Protein AF-A0A7C6J4P6-F1 (afdb_monomer_lite)

Structure (mmCIF, N/CA/C/O backbone):
data_AF-A0A7C6J4P6-F1
#
_entry.id   AF-A0A7C6J4P6-F1
#
loop_
_atom_site.group_PDB
_atom_site.id
_atom_site.type_symbol
_atom_site.label_atom_id
_atom_site.label_alt_id
_atom_site.label_comp_id
_atom_site.label_asym_id
_atom_site.label_entity_id
_atom_site.label_seq_id
_atom_site.pdbx_PDB_ins_code
_atom_site.Cartn_x
_atom_site.Cartn_y
_atom_site.Cartn_z
_atom_site.occupancy
_atom_site.B_iso_or_equiv
_atom_site.auth_seq_id
_atom_site.auth_comp_id
_atom_site.auth_asym_id
_atom_site.auth_atom_id
_atom_site.pdbx_PDB_model_num
ATOM 1 N N . MET A 1 1 ? 8.567 -26.786 -3.104 1.00 61.19 1 MET A N 1
ATOM 2 C CA . MET A 1 1 ? 7.946 -26.549 -1.776 1.00 61.19 1 MET A CA 1
ATOM 3 C C . MET A 1 1 ? 8.267 -25.174 -1.169 1.00 61.19 1 MET A C 1
ATOM 5 O O . MET A 1 1 ? 7.410 -24.637 -0.488 1.00 61.19 1 MET A O 1
ATOM 9 N N . LYS A 1 2 ? 9.433 -24.552 -1.432 1.00 57.03 2 LYS A N 1
ATOM 10 C CA . LYS A 1 2 ? 9.794 -23.225 -0.874 1.00 57.03 2 LYS A CA 1
ATOM 11 C C . LYS A 1 2 ? 8.973 -22.045 -1.435 1.00 57.03 2 LYS A C 1
ATOM 13 O O . LYS A 1 2 ? 8.594 -21.159 -0.684 1.00 57.03 2 LYS A O 1
ATOM 18 N N . VAL A 1 3 ? 8.641 -22.071 -2.730 1.00 62.59 3 VAL A N 1
ATOM 19 C CA . VAL A 1 3 ? 7.879 -20.997 -3.405 1.00 62.59 3 VAL A CA 1
ATOM 20 C C . VAL A 1 3 ? 6.439 -20.883 -2.877 1.00 62.59 3 VAL A C 1
ATOM 22 O O . VAL A 1 3 ? 5.953 -19.782 -2.653 1.00 62.59 3 VAL A O 1
ATOM 25 N N . THR A 1 4 ? 5.779 -22.004 -2.574 1.00 63.84 4 THR A N 1
ATOM 26 C CA . THR A 1 4 ? 4.411 -22.026 -2.021 1.00 63.84 4 THR A CA 1
ATOM 27 C C . THR A 1 4 ? 4.321 -21.367 -0.641 1.00 63.84 4 THR A C 1
ATOM 29 O O . THR A 1 4 ? 3.346 -20.678 -0.353 1.00 63.84 4 THR A O 1
ATOM 32 N N . LEU A 1 5 ? 5.349 -21.532 0.198 1.00 64.81 5 LEU A N 1
ATOM 33 C CA . LEU A 1 5 ? 5.398 -20.917 1.527 1.00 64.81 5 LEU A CA 1
ATOM 34 C C . LEU A 1 5 ? 5.576 -19.395 1.448 1.00 64.81 5 LEU A C 1
ATOM 36 O O . LEU A 1 5 ? 4.961 -18.673 2.226 1.00 64.81 5 LEU A O 1
ATOM 40 N N . LEU A 1 6 ? 6.360 -18.902 0.483 1.00 64.81 6 LEU A N 1
ATOM 41 C CA . LEU A 1 6 ? 6.545 -17.463 0.267 1.00 64.81 6 LEU A CA 1
ATOM 42 C C . LEU A 1 6 ? 5.252 -16.788 -0.203 1.00 64.81 6 LEU A C 1
ATOM 44 O O . LEU A 1 6 ? 4.872 -15.753 0.340 1.00 64.81 6 LEU A O 1
ATOM 48 N N . VAL A 1 7 ? 4.538 -17.409 -1.148 1.00 70.75 7 VAL A N 1
ATOM 49 C CA . VAL A 1 7 ? 3.240 -16.898 -1.618 1.00 70.75 7 VAL A CA 1
ATOM 50 C C . VAL A 1 7 ? 2.214 -16.922 -0.480 1.00 70.75 7 VAL A C 1
ATOM 52 O O . VAL A 1 7 ? 1.521 -15.932 -0.261 1.00 70.75 7 VAL A O 1
ATOM 55 N N . GLY A 1 8 ? 2.159 -18.004 0.304 1.00 74.56 8 GLY A N 1
ATOM 56 C CA . GLY A 1 8 ? 1.281 -18.098 1.475 1.00 74.56 8 GLY A CA 1
ATOM 57 C C . GLY A 1 8 ? 1.559 -17.024 2.534 1.00 74.56 8 GLY A C 1
ATOM 58 O O . GLY A 1 8 ? 0.622 -16.403 3.036 1.00 74.56 8 GLY A O 1
ATOM 59 N N . ASN A 1 9 ? 2.834 -16.746 2.823 1.00 78.19 9 ASN A N 1
ATOM 60 C CA . ASN A 1 9 ? 3.230 -15.701 3.771 1.00 78.19 9 ASN A CA 1
ATOM 61 C C . ASN A 1 9 ? 2.825 -14.298 3.308 1.00 78.19 9 ASN A C 1
ATOM 63 O O . ASN A 1 9 ? 2.409 -13.485 4.134 1.00 78.19 9 ASN A O 1
ATOM 67 N N . PHE A 1 10 ? 2.912 -14.015 2.006 1.00 78.69 10 PHE A N 1
ATOM 68 C CA . PHE A 1 10 ? 2.489 -12.728 1.461 1.00 78.69 10 PHE A CA 1
ATOM 69 C C . PHE A 1 10 ? 0.980 -12.512 1.641 1.00 78.69 10 PHE A C 1
ATOM 71 O O . PHE A 1 10 ? 0.562 -11.500 2.204 1.00 78.69 10 PHE A O 1
ATOM 78 N N . TRP A 1 11 ? 0.155 -13.499 1.273 1.00 80.00 11 TRP A N 1
ATOM 79 C CA . TRP A 1 11 ? -1.296 -13.427 1.484 1.00 80.00 11 TRP A CA 1
ATOM 80 C C . TRP A 1 11 ? -1.668 -13.318 2.967 1.00 80.00 11 TRP A C 1
ATOM 82 O O . TRP A 1 11 ? -2.553 -12.540 3.324 1.00 80.00 11 TRP A O 1
ATOM 92 N N . ALA A 1 12 ? -0.967 -14.036 3.849 1.00 82.94 12 ALA A N 1
ATOM 93 C CA . ALA A 1 12 ? -1.174 -13.934 5.292 1.00 82.94 12 ALA A CA 1
ATOM 94 C C . ALA A 1 12 ? -0.862 -12.525 5.825 1.00 82.94 12 ALA A C 1
ATOM 96 O O . ALA A 1 12 ? -1.615 -12.004 6.651 1.00 82.94 12 ALA A O 1
ATOM 97 N N . ALA A 1 13 ? 0.198 -11.883 5.323 1.00 81.81 13 ALA A N 1
ATOM 98 C CA . ALA A 1 13 ? 0.517 -10.500 5.658 1.00 81.81 13 ALA A CA 1
ATOM 99 C C . ALA A 1 13 ? -0.594 -9.548 5.189 1.00 81.81 13 ALA A C 1
ATOM 101 O O . ALA A 1 13 ? -1.096 -8.768 5.994 1.00 81.81 13 ALA A O 1
ATOM 102 N N . VAL A 1 14 ? -1.065 -9.659 3.944 1.00 81.94 14 VAL A N 1
ATOM 103 C CA . VAL A 1 14 ? -2.168 -8.819 3.433 1.00 81.94 14 VAL A CA 1
ATOM 104 C C . VAL A 1 14 ? -3.425 -8.961 4.298 1.00 81.94 14 VAL A C 1
ATOM 106 O O . VAL A 1 14 ? -4.020 -7.960 4.701 1.00 81.94 14 VAL A O 1
ATOM 109 N N . VAL A 1 15 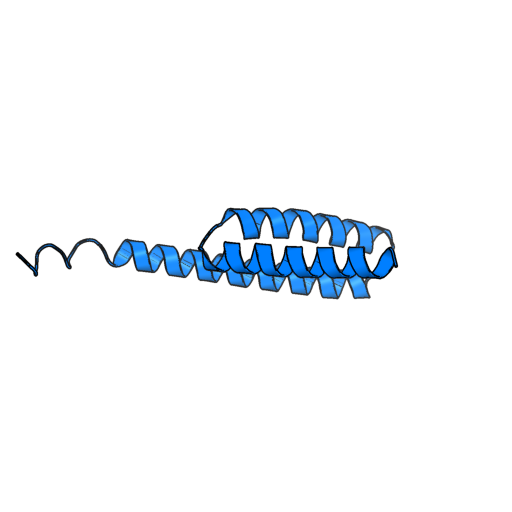? -3.797 -10.191 4.667 1.00 85.06 15 VAL A N 1
ATOM 110 C CA . VAL A 1 15 ? -4.941 -10.446 5.559 1.00 85.06 15 VAL A CA 1
ATOM 111 C C . VAL A 1 15 ? -4.706 -9.859 6.954 1.00 85.06 15 VAL A C 1
ATOM 113 O O . VAL A 1 15 ? -5.616 -9.260 7.529 1.00 85.06 15 VAL A O 1
ATOM 116 N N . PHE A 1 16 ? -3.497 -9.986 7.509 1.00 86.31 16 PHE A N 1
ATOM 117 C CA . PHE A 1 16 ? -3.150 -9.411 8.809 1.00 86.31 16 PHE A CA 1
ATOM 118 C C . PHE A 1 16 ? -3.269 -7.882 8.806 1.00 86.31 16 PHE A C 1
ATOM 120 O O . PHE A 1 16 ? -3.933 -7.318 9.681 1.00 86.31 16 PHE A O 1
ATOM 127 N N . PHE A 1 17 ? -2.688 -7.218 7.805 1.00 84.31 17 PHE A N 1
ATOM 128 C CA . PHE A 1 17 ? -2.801 -5.772 7.628 1.00 84.31 17 PHE A CA 1
ATOM 129 C C . PHE A 1 17 ? -4.270 -5.367 7.438 1.00 84.31 17 PHE A C 1
ATOM 131 O O . PHE A 1 17 ? -4.732 -4.453 8.116 1.00 84.31 17 PHE A O 1
ATOM 138 N N . GLY A 1 18 ? -5.050 -6.107 6.644 1.00 81.38 18 GLY A N 1
ATOM 139 C CA . GLY A 1 18 ? -6.489 -5.877 6.484 1.00 81.38 18 GLY A CA 1
ATOM 140 C C . GLY A 1 18 ? -7.269 -5.969 7.801 1.00 81.38 18 GLY A C 1
ATOM 141 O O . GLY A 1 18 ? -8.078 -5.093 8.109 1.00 81.38 18 GLY A O 1
ATOM 142 N N . LYS A 1 19 ? -6.988 -6.972 8.643 1.00 86.75 19 LYS A N 1
ATOM 143 C CA . LYS A 1 19 ? -7.602 -7.080 9.979 1.00 86.75 19 LYS A CA 1
ATOM 144 C C . LYS A 1 19 ? -7.240 -5.888 10.864 1.00 86.75 19 LYS A C 1
ATOM 146 O O . LYS A 1 19 ? -8.125 -5.311 11.490 1.00 86.75 19 LYS A O 1
ATOM 151 N N . LYS A 1 20 ? -5.969 -5.477 10.885 1.00 84.19 20 LYS A N 1
ATOM 152 C CA . LYS A 1 20 ? -5.519 -4.319 11.676 1.00 84.19 20 LYS A CA 1
ATOM 153 C C . LYS A 1 20 ? -6.056 -2.985 11.150 1.00 84.19 20 LYS A C 1
ATOM 155 O O . LYS A 1 20 ? -6.322 -2.090 11.949 1.00 84.19 20 LYS A O 1
ATOM 160 N N . ALA A 1 21 ? -6.283 -2.872 9.846 1.00 82.06 21 ALA A N 1
ATOM 161 C CA . ALA A 1 21 ? -6.955 -1.732 9.237 1.00 82.06 21 ALA A CA 1
ATOM 162 C C . ALA A 1 21 ? -8.427 -1.634 9.683 1.00 82.06 21 ALA A C 1
ATOM 164 O O . ALA A 1 21 ? -8.880 -0.541 10.021 1.00 82.06 21 ALA A O 1
ATOM 165 N N . LYS A 1 22 ? -9.143 -2.768 9.776 1.00 81.44 22 LYS A N 1
ATOM 166 C CA . LYS A 1 22 ? -10.521 -2.830 10.311 1.00 81.44 22 LYS A CA 1
ATOM 167 C C . LYS A 1 22 ? -10.610 -2.498 11.803 1.00 81.44 22 LYS A C 1
ATOM 169 O O . LYS A 1 22 ? -11.609 -1.941 12.231 1.00 81.44 22 LYS A O 1
ATOM 174 N N . GLU A 1 23 ? -9.563 -2.784 12.577 1.00 83.88 23 GLU A N 1
ATOM 175 C CA . GLU A 1 23 ? -9.429 -2.350 13.982 1.00 83.88 23 GLU A CA 1
ATOM 176 C C . GLU A 1 23 ? -9.161 -0.832 14.123 1.00 83.88 23 GLU A C 1
ATOM 178 O O . GLU A 1 23 ? -8.917 -0.342 15.222 1.00 83.88 23 GLU A O 1
ATOM 183 N N . GLY A 1 24 ? -9.138 -0.072 13.023 1.00 80.38 24 GLY A N 1
ATOM 184 C CA . GLY A 1 24 ? -8.948 1.377 13.038 1.00 80.38 24 GLY A CA 1
ATOM 185 C C . GLY A 1 24 ? -7.521 1.841 13.351 1.00 80.38 24 GLY A C 1
ATOM 186 O O . GLY A 1 24 ? -7.291 3.004 13.715 1.00 80.38 24 GLY A O 1
ATOM 187 N N . LYS A 1 25 ? -6.532 0.948 13.205 1.00 83.88 25 LYS A N 1
ATOM 188 C CA . LYS A 1 25 ? -5.123 1.258 13.470 1.00 83.88 25 LYS A CA 1
ATOM 189 C C . LYS A 1 25 ? -4.502 2.022 12.305 1.00 83.88 25 LYS A C 1
ATOM 191 O O . LYS A 1 25 ? -4.162 1.459 11.269 1.00 83.88 25 LYS A O 1
ATOM 196 N N . SER A 1 26 ? -4.284 3.316 12.512 1.00 79.81 26 SER A N 1
ATOM 197 C CA . SER A 1 26 ? -3.722 4.224 11.507 1.00 79.81 26 SER A CA 1
ATOM 198 C C . SER A 1 26 ? -2.281 3.877 11.090 1.00 79.81 26 SER A C 1
ATOM 200 O O . SER A 1 26 ? -1.910 4.166 9.956 1.00 79.81 26 SER A O 1
ATOM 202 N N . TRP A 1 27 ? -1.488 3.195 11.940 1.00 82.88 27 TRP A N 1
ATOM 203 C CA . TRP A 1 27 ? -0.109 2.798 11.592 1.00 82.88 27 TRP A CA 1
ATOM 204 C C . TRP A 1 27 ? -0.049 1.908 10.350 1.00 82.88 27 TRP A C 1
ATOM 206 O O . TRP A 1 27 ? 0.966 1.873 9.656 1.00 82.88 27 TRP A O 1
ATOM 216 N N . VAL A 1 28 ? -1.116 1.136 10.103 1.00 85.19 28 VAL A N 1
ATOM 217 C CA . VAL A 1 28 ? -1.156 0.076 9.085 1.00 85.19 28 VAL A CA 1
ATOM 218 C C . VAL A 1 28 ? -1.098 0.707 7.702 1.00 85.19 28 VAL A C 1
ATOM 220 O O . VAL A 1 28 ? -0.374 0.233 6.833 1.00 85.19 28 VAL A O 1
ATOM 223 N N . TYR A 1 29 ? -1.783 1.838 7.551 1.00 83.12 29 TYR A N 1
ATOM 224 C CA . TYR A 1 29 ? -1.786 2.642 6.341 1.00 83.12 29 TYR A CA 1
ATOM 225 C C . TYR A 1 29 ? -0.434 3.318 6.101 1.00 83.12 29 TYR A C 1
ATOM 227 O O . TYR A 1 29 ? 0.066 3.277 4.982 1.00 83.12 29 TYR A O 1
ATOM 235 N N . ILE A 1 30 ? 0.202 3.869 7.143 1.00 86.12 30 ILE A N 1
ATOM 236 C CA . ILE A 1 30 ? 1.529 4.505 7.027 1.00 86.12 30 ILE A CA 1
ATOM 237 C C . ILE A 1 30 ? 2.580 3.467 6.620 1.00 86.12 30 ILE A C 1
ATOM 239 O O . ILE A 1 30 ? 3.314 3.664 5.657 1.00 86.12 30 ILE A O 1
ATOM 243 N N . THR A 1 31 ? 2.604 2.329 7.317 1.00 87.62 31 THR A N 1
ATOM 244 C CA . THR A 1 31 ? 3.558 1.244 7.052 1.00 87.62 31 THR A CA 1
ATOM 245 C C . THR A 1 31 ? 3.357 0.671 5.650 1.00 87.62 31 THR A C 1
ATOM 247 O O . THR A 1 31 ? 4.321 0.524 4.905 1.00 87.62 31 THR A O 1
ATOM 250 N N . GLY A 1 32 ? 2.103 0.403 5.264 1.00 83.62 32 GLY A N 1
ATOM 251 C CA . GLY A 1 32 ? 1.768 -0.080 3.925 1.00 83.62 32 GLY A CA 1
ATOM 252 C C . GLY A 1 32 ? 2.175 0.905 2.832 1.00 83.62 32 GLY A C 1
ATOM 253 O O . GLY A 1 32 ? 2.750 0.486 1.836 1.00 83.62 32 GLY A O 1
ATOM 254 N N . THR A 1 33 ? 1.963 2.207 3.051 1.00 86.19 33 THR A N 1
ATOM 255 C CA . THR A 1 33 ? 2.359 3.264 2.105 1.00 86.19 33 THR A CA 1
ATOM 256 C C . THR A 1 33 ? 3.873 3.322 1.922 1.00 86.19 33 THR A C 1
ATOM 258 O O . THR A 1 33 ? 4.329 3.383 0.788 1.00 86.19 33 THR A O 1
ATOM 261 N N . ILE A 1 34 ? 4.664 3.259 3.001 1.00 89.94 34 ILE A N 1
ATOM 262 C CA . ILE A 1 34 ? 6.136 3.288 2.913 1.00 89.94 34 ILE A CA 1
ATOM 263 C C . ILE A 1 34 ? 6.659 2.085 2.120 1.00 89.94 34 ILE A C 1
ATOM 265 O O . ILE A 1 34 ? 7.491 2.254 1.232 1.00 89.94 34 ILE A O 1
ATOM 269 N N . ILE A 1 35 ? 6.151 0.884 2.418 1.00 88.12 35 ILE A N 1
ATOM 270 C CA . ILE A 1 35 ? 6.568 -0.350 1.737 1.00 88.12 35 ILE A CA 1
ATOM 271 C C . ILE A 1 35 ? 6.198 -0.290 0.251 1.00 88.12 35 ILE A C 1
ATOM 273 O O . ILE A 1 35 ? 7.065 -0.483 -0.596 1.00 88.12 35 ILE A O 1
ATOM 277 N N . TYR A 1 36 ? 4.939 0.029 -0.070 1.00 84.31 36 TYR A N 1
ATOM 278 C CA . TYR A 1 36 ? 4.489 0.105 -1.462 1.00 84.31 36 TYR A CA 1
ATOM 279 C C . TYR A 1 36 ? 5.205 1.208 -2.246 1.00 84.31 36 TYR A C 1
ATOM 281 O O . TYR A 1 36 ? 5.530 1.012 -3.410 1.00 84.31 36 TYR A O 1
ATOM 289 N N . PHE A 1 37 ? 5.462 2.365 -1.633 1.00 88.38 37 PHE A N 1
ATOM 290 C CA . PHE A 1 37 ? 6.163 3.464 -2.297 1.00 88.38 37 PHE A CA 1
ATOM 291 C C . PHE A 1 37 ? 7.624 3.110 -2.598 1.00 88.38 37 PHE A C 1
ATOM 293 O O . PHE A 1 37 ? 8.120 3.417 -3.681 1.00 88.38 37 PHE A O 1
ATOM 300 N N . GLY A 1 38 ? 8.298 2.418 -1.673 1.00 89.88 38 GLY A N 1
ATOM 301 C CA . GLY A 1 38 ? 9.633 1.874 -1.917 1.00 89.88 38 GLY A CA 1
ATOM 302 C C . GLY A 1 38 ? 9.657 0.893 -3.091 1.00 89.88 38 GLY A C 1
ATOM 303 O O . GLY A 1 38 ? 10.562 0.952 -3.919 1.00 89.88 38 GLY A O 1
ATOM 304 N N . ASP A 1 39 ? 8.634 0.047 -3.206 1.00 86.56 39 ASP A N 1
ATOM 305 C CA . ASP A 1 39 ? 8.530 -0.929 -4.294 1.00 86.56 39 ASP A CA 1
ATOM 306 C C . ASP A 1 39 ? 8.211 -0.278 -5.653 1.00 86.56 39 ASP A C 1
ATOM 308 O O . ASP A 1 39 ? 8.807 -0.635 -6.667 1.00 86.56 39 ASP A O 1
ATOM 312 N N . VAL A 1 40 ? 7.368 0.765 -5.672 1.00 88.62 40 VAL A N 1
ATOM 313 C CA . VAL A 1 40 ? 7.142 1.612 -6.863 1.00 88.62 40 VAL A CA 1
ATOM 314 C C . VAL A 1 40 ? 8.454 2.210 -7.365 1.00 88.62 40 VAL A C 1
ATOM 316 O O . VAL A 1 40 ? 8.723 2.168 -8.563 1.00 88.62 40 VAL A O 1
ATOM 319 N N . LEU A 1 41 ? 9.269 2.767 -6.463 1.00 90.88 41 LEU A N 1
ATOM 320 C CA . LEU A 1 41 ? 10.565 3.355 -6.815 1.00 90.88 41 LEU A CA 1
ATOM 321 C C . LEU A 1 41 ? 11.516 2.305 -7.402 1.00 90.88 41 LEU A C 1
ATOM 323 O O . LEU A 1 41 ? 12.227 2.591 -8.364 1.00 90.88 41 LEU A O 1
ATOM 327 N N . LEU A 1 42 ? 11.498 1.087 -6.856 1.00 91.81 42 LEU A N 1
ATOM 328 C CA . LEU A 1 42 ? 12.288 -0.027 -7.369 1.00 91.81 42 LEU A CA 1
ATOM 329 C C . LEU A 1 42 ? 11.820 -0.459 -8.770 1.00 91.81 42 LEU A C 1
ATOM 331 O O . LEU A 1 42 ? 12.644 -0.597 -9.670 1.00 91.81 42 LEU A O 1
ATOM 335 N N . CYS A 1 43 ? 10.508 -0.609 -8.981 1.00 88.81 43 CYS A N 1
ATOM 336 C CA . CYS A 1 43 ? 9.935 -0.942 -10.290 1.00 88.81 43 CYS A CA 1
ATOM 337 C C . CYS A 1 43 ? 10.227 0.140 -11.336 1.00 88.81 43 CYS A C 1
ATOM 339 O O . CYS A 1 43 ? 10.528 -0.181 -12.483 1.00 88.81 43 CYS A O 1
ATOM 341 N N . ALA A 1 44 ? 10.178 1.415 -10.937 1.00 89.44 44 ALA A N 1
ATOM 342 C CA . ALA A 1 44 ? 10.502 2.538 -11.811 1.00 89.44 44 ALA A CA 1
ATOM 343 C C . ALA A 1 44 ? 11.979 2.532 -12.228 1.00 89.44 44 ALA A C 1
ATOM 345 O O . ALA A 1 44 ? 12.277 2.805 -13.387 1.00 89.44 44 ALA A O 1
ATOM 346 N N . TRP A 1 45 ? 12.897 2.173 -11.321 1.00 93.50 45 TRP A N 1
ATOM 347 C CA . TRP A 1 45 ? 14.308 1.970 -11.673 1.00 93.50 45 TRP A CA 1
ATOM 348 C C . TRP A 1 45 ? 14.456 0.827 -12.686 1.00 93.50 45 TRP A C 1
ATOM 350 O O . TRP A 1 45 ? 15.188 0.952 -13.660 1.00 93.50 45 TRP A O 1
ATOM 360 N N . LEU A 1 46 ? 13.714 -0.265 -12.517 1.00 93.81 46 LEU A N 1
ATOM 361 C CA . LEU A 1 46 ? 13.718 -1.388 -13.461 1.00 93.81 46 LEU A CA 1
ATOM 362 C C . LEU A 1 46 ? 12.961 -1.107 -14.776 1.00 93.81 46 LEU A C 1
ATOM 364 O O . LEU A 1 46 ? 12.825 -2.019 -15.587 1.00 93.81 46 LEU A O 1
ATOM 368 N N . GLU A 1 47 ? 12.472 0.122 -14.985 1.00 91.88 47 GLU A N 1
ATOM 369 C CA . GLU A 1 47 ? 11.660 0.544 -16.137 1.00 91.88 47 GLU A CA 1
ATOM 370 C C . GLU A 1 47 ? 10.384 -0.300 -16.351 1.00 91.88 47 GLU A C 1
ATOM 372 O O . GLU A 1 47 ? 9.788 -0.308 -17.431 1.00 91.88 47 GLU A O 1
ATOM 377 N N . ASP A 1 48 ? 9.908 -0.983 -15.306 1.00 91.12 48 ASP A N 1
ATOM 378 C CA . ASP A 1 48 ? 8.669 -1.759 -15.341 1.00 91.12 48 ASP A CA 1
ATOM 379 C C . ASP A 1 48 ? 7.462 -0.853 -15.060 1.00 91.12 48 ASP A C 1
ATOM 381 O O . ASP A 1 48 ? 6.873 -0.826 -13.974 1.00 91.12 48 ASP A O 1
ATOM 385 N N . TRP A 1 49 ? 7.093 -0.071 -16.073 1.00 88.69 49 TRP A N 1
ATOM 386 C CA . TRP A 1 49 ? 6.015 0.917 -15.992 1.00 88.69 49 TRP A CA 1
ATOM 387 C C . TRP A 1 49 ? 4.629 0.304 -15.752 1.00 88.69 49 TRP A C 1
ATOM 389 O O . TRP A 1 49 ? 3.767 0.947 -15.148 1.00 88.69 49 TRP A O 1
ATOM 399 N N . VAL A 1 50 ? 4.406 -0.940 -16.189 1.00 91.75 50 VAL A N 1
ATOM 400 C CA . VAL A 1 50 ? 3.148 -1.657 -15.930 1.00 91.75 50 VAL A CA 1
ATOM 401 C C . VAL A 1 50 ? 3.043 -1.981 -14.444 1.00 91.75 50 VAL A C 1
ATOM 403 O O . VAL A 1 50 ? 2.017 -1.686 -13.825 1.00 91.75 50 VAL A O 1
ATOM 406 N N . SER A 1 51 ? 4.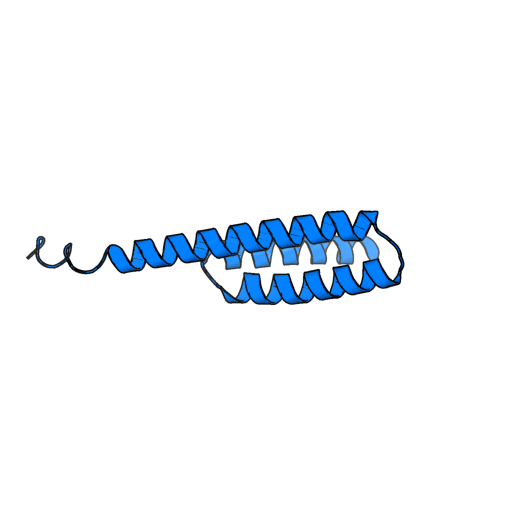113 -2.515 -13.849 1.00 86.69 51 SER A N 1
ATOM 407 C CA . SER A 1 51 ? 4.165 -2.754 -12.407 1.00 86.69 51 SER A CA 1
ATOM 408 C C . SER A 1 51 ? 4.013 -1.454 -11.614 1.00 86.69 51 SER A C 1
ATOM 410 O O . SER A 1 51 ? 3.209 -1.403 -10.680 1.00 86.69 51 SER A O 1
ATOM 412 N N . VAL A 1 52 ? 4.683 -0.370 -12.024 1.00 88.69 52 VAL A N 1
ATOM 413 C CA . VAL A 1 52 ? 4.532 0.961 -11.404 1.00 88.69 52 VAL A CA 1
ATOM 414 C C . VAL A 1 52 ? 3.066 1.402 -11.369 1.00 88.69 52 VAL A C 1
ATOM 416 O O . VAL A 1 52 ? 2.596 1.859 -10.326 1.00 88.69 52 VAL A O 1
ATOM 419 N N . ALA A 1 53 ? 2.315 1.229 -12.461 1.00 90.50 53 ALA A N 1
ATOM 420 C CA . ALA A 1 53 ? 0.904 1.610 -12.519 1.00 90.50 53 ALA A CA 1
ATOM 421 C C . ALA A 1 53 ? 0.031 0.796 -11.546 1.00 90.50 53 ALA A C 1
ATOM 423 O O . ALA A 1 53 ? -0.783 1.372 -10.816 1.00 90.50 53 ALA A O 1
ATOM 424 N N . PHE A 1 54 ? 0.222 -0.527 -11.477 1.00 91.94 54 PHE A N 1
ATOM 425 C CA . PHE A 1 54 ? -0.497 -1.376 -10.518 1.00 91.94 54 PHE A CA 1
ATOM 426 C C . PHE A 1 54 ? -0.171 -1.015 -9.067 1.00 91.94 54 PHE A C 1
ATOM 428 O O . PHE A 1 54 ? -1.068 -0.958 -8.220 1.00 91.94 54 PHE A O 1
ATOM 435 N N . HIS A 1 55 ? 1.093 -0.720 -8.774 1.00 90.50 55 HIS A N 1
ATOM 436 C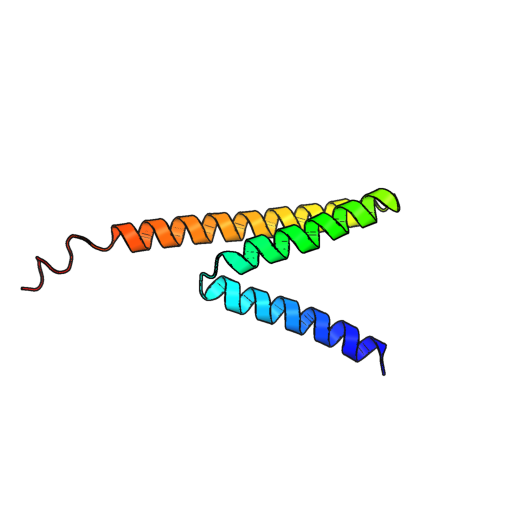 CA . HIS A 1 55 ? 1.498 -0.325 -7.433 1.00 90.50 55 HIS A CA 1
ATOM 437 C C . HIS A 1 55 ? 0.980 1.069 -7.056 1.00 90.50 55 HIS A C 1
ATOM 439 O O . HIS A 1 55 ? 0.515 1.255 -5.930 1.00 90.50 55 HIS A O 1
ATOM 445 N N . ALA A 1 56 ? 0.958 2.021 -7.994 1.00 88.00 56 ALA A N 1
ATOM 446 C CA . ALA A 1 56 ? 0.345 3.333 -7.792 1.00 88.00 56 ALA A CA 1
ATOM 447 C C . ALA A 1 56 ? -1.164 3.223 -7.508 1.00 88.00 56 ALA A C 1
ATOM 449 O O . ALA A 1 56 ? -1.674 3.885 -6.603 1.00 88.00 56 ALA A O 1
ATOM 450 N N . TRP A 1 57 ? -1.873 2.334 -8.212 1.00 90.94 57 TRP A N 1
ATOM 451 C CA . TRP A 1 57 ? -3.278 2.027 -7.926 1.00 90.94 57 TRP A CA 1
ATOM 452 C C . TRP A 1 57 ? -3.478 1.421 -6.527 1.00 90.94 57 TRP A C 1
ATOM 454 O O . TRP A 1 57 ? -4.406 1.793 -5.799 1.00 90.94 57 TRP A O 1
ATOM 464 N N . GLY A 1 58 ? -2.583 0.516 -6.117 1.00 88.38 58 GLY A N 1
ATOM 465 C CA . GLY A 1 58 ? -2.548 -0.017 -4.754 1.00 88.38 58 GLY A CA 1
ATOM 466 C C . GLY A 1 58 ? -2.379 1.091 -3.710 1.00 88.38 58 GLY A C 1
ATOM 467 O O . GLY A 1 58 ? -3.149 1.162 -2.751 1.00 88.38 58 GLY A O 1
ATOM 468 N N . LEU A 1 59 ? -1.441 2.014 -3.943 1.00 88.06 59 LEU A N 1
ATOM 469 C CA . LEU A 1 59 ? -1.192 3.171 -3.081 1.00 88.06 59 LEU A CA 1
ATOM 470 C C . LEU A 1 59 ? -2.428 4.081 -2.972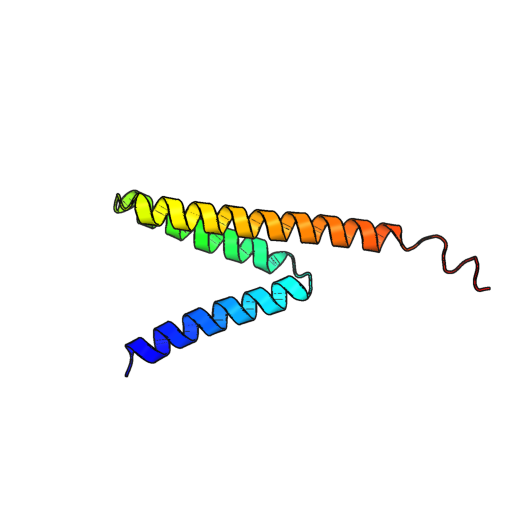 1.00 88.06 59 LEU A C 1
ATOM 472 O O . LEU A 1 59 ? -2.806 4.485 -1.871 1.00 88.06 59 LEU A O 1
ATOM 476 N N . PHE A 1 60 ? -3.101 4.342 -4.096 1.00 89.06 60 PHE A N 1
ATOM 477 C CA . PHE A 1 60 ? -4.352 5.103 -4.134 1.00 89.06 60 PHE A CA 1
ATOM 478 C C . PHE A 1 60 ? -5.459 4.433 -3.305 1.00 89.06 60 PHE A C 1
ATOM 480 O O . PHE A 1 60 ? -6.152 5.092 -2.528 1.00 89.06 60 PHE A O 1
ATOM 487 N N . SER A 1 61 ? -5.582 3.109 -3.401 1.00 88.81 61 SER A N 1
ATOM 488 C CA . SER A 1 61 ? -6.563 2.338 -2.627 1.00 88.81 61 SER A CA 1
ATOM 489 C C . SER A 1 61 ? -6.278 2.387 -1.117 1.00 88.81 61 SER A C 1
ATOM 491 O O . SER A 1 61 ? -7.196 2.572 -0.313 1.00 88.81 61 SER A O 1
ATOM 493 N N . ILE A 1 62 ? -5.004 2.279 -0.718 1.00 86.19 62 ILE A N 1
ATOM 494 C CA . ILE A 1 62 ? -4.567 2.417 0.684 1.00 86.19 62 ILE A CA 1
ATOM 495 C C . ILE A 1 62 ? -4.901 3.818 1.208 1.00 86.19 62 ILE A C 1
ATOM 497 O O . ILE A 1 62 ? -5.429 3.951 2.316 1.00 86.19 62 ILE A O 1
ATOM 501 N N . TRP A 1 63 ? -4.649 4.857 0.407 1.00 87.06 63 TRP A N 1
ATOM 502 C CA . TRP A 1 63 ? -4.990 6.233 0.759 1.00 87.06 63 TRP A CA 1
ATOM 503 C C . TRP A 1 63 ? -6.496 6.416 0.979 1.00 87.06 63 TRP A C 1
ATOM 505 O O . TRP A 1 63 ? -6.903 6.985 1.993 1.00 87.06 63 TRP A O 1
ATOM 515 N N . GLY A 1 64 ? -7.332 5.861 0.096 1.00 89.50 64 GLY A N 1
ATOM 516 C CA . GLY A 1 64 ? -8.789 5.875 0.256 1.00 89.50 64 GLY A CA 1
ATOM 517 C C . GLY A 1 64 ? -9.250 5.237 1.572 1.00 89.50 64 GLY A C 1
ATOM 518 O O . GLY A 1 64 ? -10.063 5.818 2.294 1.00 89.50 64 GLY A O 1
ATOM 519 N N . GLY A 1 65 ? -8.677 4.086 1.942 1.00 86.12 65 GLY A N 1
ATOM 520 C CA . GLY A 1 65 ? -8.957 3.440 3.228 1.00 86.12 65 GLY A CA 1
ATOM 521 C C . GLY A 1 65 ? -8.526 4.284 4.436 1.00 86.12 65 GLY A C 1
ATOM 522 O O . GLY A 1 65 ? -9.252 4.363 5.430 1.00 86.12 65 GLY A O 1
ATOM 523 N N . PHE A 1 66 ? -7.389 4.979 4.343 1.00 87.44 66 PHE A N 1
ATOM 524 C CA . PHE A 1 66 ? -6.930 5.893 5.391 1.00 87.44 66 PHE A CA 1
ATOM 525 C C . PHE A 1 66 ? -7.867 7.098 5.561 1.00 87.44 66 PHE A C 1
ATOM 527 O O . PHE A 1 66 ? -8.215 7.456 6.690 1.00 87.44 66 PHE A O 1
ATOM 534 N N . SER A 1 67 ? -8.324 7.697 4.457 1.00 87.25 67 SER A N 1
ATOM 535 C CA . SER A 1 67 ? -9.313 8.780 4.478 1.00 87.25 67 SER A CA 1
ATOM 536 C C . SER A 1 67 ? -10.639 8.331 5.098 1.00 87.25 67 SER A C 1
ATOM 538 O O . SER 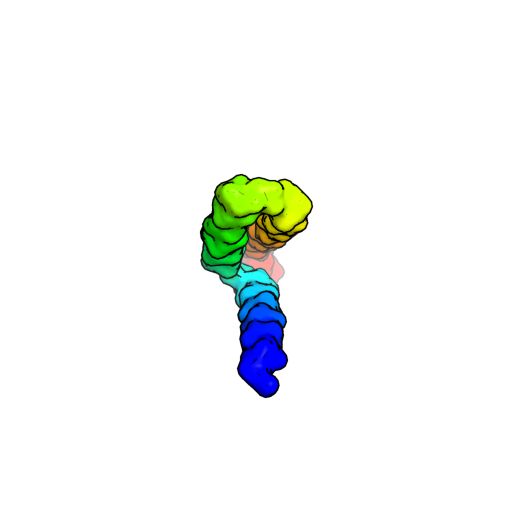A 1 67 ? -11.183 9.044 5.943 1.00 87.25 67 SER A O 1
ATOM 540 N N . ALA A 1 68 ? -11.123 7.134 4.752 1.00 88.62 68 ALA A N 1
ATOM 541 C CA . ALA A 1 68 ? -12.329 6.558 5.346 1.00 88.62 68 ALA A CA 1
ATOM 542 C C . ALA A 1 68 ? -12.171 6.325 6.858 1.00 88.62 68 ALA A C 1
ATOM 544 O O . ALA A 1 68 ? -13.058 6.675 7.635 1.00 88.62 68 ALA A O 1
ATOM 545 N N . LEU A 1 69 ? -11.017 5.814 7.300 1.00 87.38 69 LEU A N 1
ATOM 546 C CA . LEU A 1 69 ? -10.723 5.659 8.726 1.00 87.38 69 LEU A CA 1
ATOM 547 C C . LEU A 1 69 ? -10.721 7.006 9.463 1.00 87.38 69 LEU A C 1
ATOM 549 O O . LEU A 1 69 ? -11.233 7.100 10.579 1.00 87.38 69 LEU A O 1
ATOM 553 N N . LYS A 1 70 ? -10.144 8.050 8.860 1.00 85.69 70 LYS A N 1
ATOM 554 C CA . LYS A 1 70 ? -10.147 9.395 9.447 1.00 85.69 70 LYS A CA 1
ATOM 555 C C . LYS A 1 70 ? -11.577 9.918 9.603 1.00 85.69 70 LYS A C 1
ATOM 557 O O . LYS A 1 70 ? -11.909 10.406 10.677 1.00 85.69 70 LYS A O 1
ATOM 562 N N . ALA A 1 71 ? -12.415 9.753 8.578 1.00 87.12 71 ALA A N 1
ATOM 563 C CA . ALA A 1 71 ? -13.824 10.136 8.632 1.00 87.12 71 ALA A CA 1
ATOM 564 C C . ALA A 1 71 ? -14.579 9.393 9.750 1.00 87.12 71 ALA A C 1
ATOM 566 O O . ALA A 1 71 ? -15.266 10.030 10.542 1.00 87.12 71 ALA A O 1
ATOM 567 N N . LEU A 1 72 ? -14.381 8.075 9.881 1.00 86.50 72 LEU A N 1
ATOM 568 C CA . LEU A 1 72 ? -14.985 7.277 10.956 1.00 86.50 72 LEU A CA 1
ATOM 569 C C . LEU A 1 72 ? -14.563 7.754 12.352 1.00 86.50 72 LEU A C 1
ATOM 571 O O . LEU A 1 72 ? -15.414 7.910 13.219 1.00 86.50 72 LEU A O 1
ATOM 575 N N . LYS A 1 73 ? -13.274 8.050 12.566 1.00 84.06 73 LYS A N 1
ATOM 576 C CA . LYS A 1 73 ? -12.785 8.584 13.852 1.00 84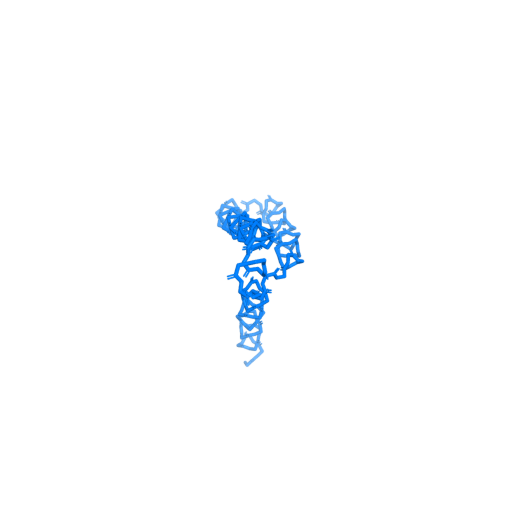.06 73 LYS A CA 1
ATOM 577 C C . LYS A 1 73 ? -13.370 9.956 14.188 1.00 84.06 73 LYS A C 1
ATOM 579 O O . LYS A 1 73 ? -13.626 10.240 15.356 1.00 84.06 73 LYS A O 1
ATOM 584 N N . THR A 1 74 ? -13.565 10.812 13.184 1.00 84.88 74 THR A N 1
ATOM 585 C CA . THR A 1 74 ? -14.205 12.119 13.372 1.00 84.88 74 THR A CA 1
ATOM 586 C C . THR A 1 74 ? -15.668 11.967 13.783 1.00 84.88 74 THR A C 1
ATOM 588 O O . THR A 1 74 ? -16.089 12.646 14.712 1.00 84.88 74 THR A O 1
ATOM 591 N N . LEU A 1 75 ? -16.413 11.053 13.154 1.00 84.00 75 LEU A N 1
ATOM 592 C CA . LEU A 1 75 ? -17.811 10.777 13.506 1.00 84.00 75 LEU A CA 1
ATOM 593 C C . LEU A 1 75 ? -17.952 10.175 14.913 1.00 84.00 75 LEU A C 1
ATOM 595 O O . LEU A 1 75 ? -18.815 10.602 15.671 1.00 84.00 75 LEU A O 1
ATOM 599 N N . ASP A 1 76 ? -17.069 9.248 15.289 1.00 77.25 76 ASP A N 1
ATOM 600 C CA . ASP A 1 76 ? -17.022 8.660 16.637 1.00 77.25 76 ASP A CA 1
ATOM 601 C C . ASP A 1 76 ? -16.758 9.730 17.715 1.00 77.25 76 ASP A C 1
ATOM 603 O O . ASP A 1 76 ? -17.433 9.799 18.741 1.00 77.25 76 ASP A O 1
ATOM 607 N N . SER A 1 77 ? -15.848 10.668 17.428 1.00 67.75 77 SER A N 1
ATOM 608 C CA . SER A 1 77 ? -15.555 11.794 18.329 1.00 67.75 77 SER A CA 1
ATOM 609 C C . SER A 1 77 ? -16.716 12.794 18.445 1.00 67.75 77 SER A C 1
ATOM 611 O O . SER A 1 77 ? -16.841 13.468 19.462 1.00 67.75 77 SER A O 1
ATOM 613 N N . GLN A 1 78 ? -17.569 12.905 17.422 1.00 65.00 78 GLN A N 1
ATOM 614 C CA . GLN A 1 78 ? -18.744 13.788 17.412 1.00 65.00 78 GLN A CA 1
ATOM 615 C C . GLN A 1 78 ? -19.981 13.159 18.073 1.00 65.00 78 GLN A C 1
ATOM 617 O O . GLN A 1 78 ? -20.904 13.883 18.431 1.00 65.00 78 GLN A O 1
ATOM 622 N N . GLY A 1 79 ? -19.991 11.840 18.290 1.00 57.53 79 GLY A N 1
ATOM 623 C CA . GLY A 1 79 ? -21.055 11.128 19.007 1.00 57.53 79 GLY A CA 1
ATOM 624 C C . GLY A 1 79 ? -21.010 11.257 20.535 1.00 57.53 79 GLY A C 1
ATOM 625 O O . GLY A 1 79 ? -21.846 10.660 21.208 1.00 57.53 79 GLY A O 1
ATOM 626 N N . THR A 1 80 ? -20.061 12.017 21.096 1.00 64.06 80 THR A N 1
ATOM 627 C CA . THR A 1 80 ? -19.871 12.126 22.554 1.00 64.06 80 THR A CA 1
ATOM 628 C C . THR A 1 80 ? -19.768 13.589 23.003 1.00 64.06 80 THR A C 1
ATOM 630 O O . THR A 1 80 ? -18.671 14.103 23.222 1.00 64.06 80 THR A O 1
ATOM 633 N N . PRO A 1 81 ? -20.896 14.317 23.051 1.00 57.06 81 PRO A N 1
ATOM 634 C CA . PRO A 1 81 ? -21.130 15.169 24.229 1.00 57.06 81 PRO A CA 1
ATOM 635 C C . PRO A 1 81 ? -22.562 15.131 24.808 1.00 57.06 81 PRO A C 1
ATOM 637 O O . PRO A 1 81 ? -22.776 15.705 25.867 1.00 57.06 81 PRO A O 1
ATOM 640 N N . GLU A 1 82 ? -23.537 14.474 24.164 1.00 58.31 82 GLU A N 1
ATOM 641 C CA . GLU A 1 82 ? -24.974 14.740 24.425 1.00 58.31 82 GLU A CA 1
ATOM 642 C C . GLU A 1 82 ? -25.853 13.490 24.652 1.00 58.31 82 GLU A C 1
ATOM 644 O O . GLU A 1 82 ? -27.037 13.607 24.938 1.00 58.31 82 GLU A O 1
ATOM 649 N N . THR A 1 83 ? -25.322 12.266 24.573 1.00 57.78 83 THR A N 1
ATOM 650 C CA . THR A 1 83 ? -26.117 11.055 24.889 1.00 57.78 83 THR A CA 1
ATOM 651 C C . THR A 1 83 ? -26.067 10.656 26.367 1.00 57.78 83 THR A C 1
ATOM 653 O O . THR A 1 83 ? -26.912 9.885 26.812 1.00 57.78 83 THR A O 1
ATOM 656 N N . LEU A 1 84 ? -25.119 11.195 27.145 1.00 60.44 84 LEU A N 1
ATOM 657 C CA . LEU A 1 84 ? -24.970 10.917 28.583 1.00 60.44 84 LEU A CA 1
ATOM 658 C C . LEU A 1 84 ? -25.739 11.896 29.483 1.00 60.44 84 LEU A C 1
ATOM 660 O O . LEU A 1 84 ? -26.052 11.552 30.615 1.00 60.44 84 LEU A O 1
ATOM 664 N N . GLU A 1 85 ? -26.082 13.080 28.978 1.00 58.09 85 GLU A N 1
ATOM 665 C CA . GLU A 1 85 ? -26.878 14.078 29.712 1.00 58.09 85 GLU A CA 1
ATOM 666 C C . GLU A 1 85 ? -28.395 13.834 29.565 1.00 58.09 85 GLU A C 1
ATOM 668 O O . GLU A 1 85 ? -29.178 14.302 30.383 1.00 58.09 85 GLU A O 1
ATOM 673 N N . LEU A 1 86 ? -28.828 13.063 28.557 1.00 60.66 86 LEU A N 1
ATOM 674 C CA . LEU A 1 86 ? -30.245 12.747 28.304 1.00 60.66 86 LEU A CA 1
ATOM 675 C C . LEU A 1 86 ? -30.670 11.337 28.763 1.00 60.66 86 LEU A C 1
ATOM 677 O O . LEU A 1 86 ? -31.812 10.941 28.534 1.00 60.66 86 LEU A O 1
ATOM 681 N N . GLN A 1 87 ? -29.774 10.575 29.401 1.00 54.34 87 GLN A N 1
ATOM 682 C CA . GLN A 1 87 ? -30.093 9.292 30.054 1.00 54.34 87 GLN A CA 1
ATOM 683 C C . GLN A 1 87 ? -29.927 9.316 31.589 1.00 54.34 87 GLN A C 1
ATOM 685 O O . GLN A 1 87 ? -29.979 8.252 32.210 1.00 54.34 87 GLN A O 1
ATOM 690 N N . GLY A 1 88 ? -29.728 10.499 32.187 1.00 54.50 88 GLY A N 1
ATOM 691 C CA . GLY A 1 88 ? -29.827 10.722 33.637 1.00 54.50 88 GLY A CA 1
ATOM 692 C C . GLY A 1 88 ? -31.264 10.698 34.145 1.00 54.50 88 GLY A C 1
ATOM 693 O O . GLY A 1 88 ? -32.160 11.156 33.401 1.00 54.50 88 GLY A O 1
#

Foldseek 3Di:
DVVVVVVVVVVVVVVVLVVVLVVLDLVSLVVLLVVLVVVLVVCVVVVVVVVNVVSVVVNVVSVVSNVVSVVVVVVVVVVPDPPVVVVD

Radius of gyration: 18.54 Å; chains: 1; bounding box: 45×42×50 Å

Secondary structure (DSSP, 8-state):
-HHHHHHHHHHHHHHHHHHHHHTT-THHHHHHHHHHHHHHHHHHHTT-HHHHHHHHHHHHHHHHHHHHHHHHHHHHHHTSSSSSSS--

pLDDT: mean 80.81, std 11.12, range [54.34, 93.81]

Sequence (88 aa):
MKVTLLVGNFWAAVVFFGKKAKEGKSWVYITGTIIYFGDVLLCAWLEDWVSVAFHAWGLFSIWGGFSALKALKTLDSQGTPETLELQG